Protein AF-A0A392NUK2-F1 (afdb_monomer)

Secondary structure (DSSP, 8-state):
-EETTEEEEEEEEETTEEEEEEEEE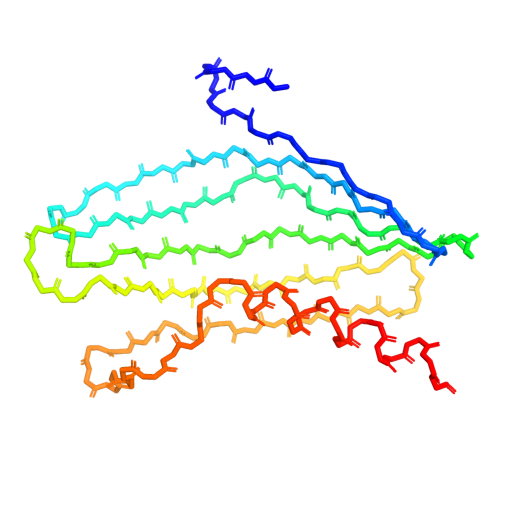EEEE-SSEEEEEEES-EEEEETTS-EEEE-PPEEEEE-SSSS--EEEEEEEEEEEESSS-EEEEEEPPPPSSS--TT---HHHHHHHHHHHHHHHTT-

Sequence (123 aa):
VSHHPMIVACHCEGTGWKFSGDSNLKSKFWGRSIQLDPVGTLTLEFDDGEVFQWSKVTTSIYNLILGKLYCDHYGTMRIEGNQEYSCKLKFKEQSIIDRNPHQTSYAHTLYLCLDYSFREKRK

Organism: NCBI:txid97028

Structure (mmCIF, N/CA/C/O backbone):
data_AF-A0A392NUK2-F1
#
_entry.id   AF-A0A392NUK2-F1
#
loop_
_atom_site.group_PDB
_atom_site.id
_atom_site.type_symbol
_atom_site.label_atom_id
_atom_site.label_alt_id
_atom_site.label_comp_id
_atom_site.label_asym_id
_atom_site.label_entity_id
_atom_site.label_seq_id
_atom_site.pdbx_PDB_ins_code
_atom_site.Cartn_x
_atom_site.Cartn_y
_atom_site.Cartn_z
_atom_site.occupancy
_atom_site.B_iso_or_equiv
_atom_site.auth_seq_id
_atom_site.auth_comp_id
_atom_site.auth_asym_id
_atom_site.auth_atom_id
_atom_site.pdbx_PDB_model_num
ATOM 1 N N . VAL A 1 1 ? -12.677 6.192 -8.895 1.00 82.38 1 VAL A N 1
ATOM 2 C CA . VAL A 1 1 ? -11.920 5.495 -9.965 1.00 82.38 1 VAL A CA 1
ATOM 3 C C . VAL A 1 1 ? -11.675 6.456 -11.119 1.00 82.38 1 VAL A C 1
ATOM 5 O O . VAL A 1 1 ? -12.527 7.303 -11.355 1.00 82.38 1 VAL A O 1
ATOM 8 N N . SER A 1 2 ? -10.525 6.376 -11.790 1.00 86.62 2 SER A N 1
ATOM 9 C CA . SER A 1 2 ? -10.189 7.224 -12.947 1.00 86.62 2 SER A CA 1
ATOM 10 C C . SER A 1 2 ? -9.286 6.471 -13.925 1.00 86.62 2 SER A C 1
ATOM 12 O O . SER A 1 2 ? -8.556 5.571 -13.518 1.00 86.62 2 SER A O 1
ATOM 14 N N . HIS A 1 3 ? -9.340 6.823 -15.209 1.00 79.62 3 HIS A N 1
ATOM 15 C CA . HIS A 1 3 ? -8.453 6.280 -16.244 1.00 79.62 3 HIS A CA 1
ATOM 16 C C . HIS A 1 3 ? -7.289 7.237 -16.572 1.00 79.62 3 HIS A C 1
ATOM 18 O O . HIS A 1 3 ? -6.227 6.794 -17.001 1.00 79.62 3 HIS A O 1
ATOM 24 N N . HIS A 1 4 ? -7.451 8.545 -16.336 1.00 84.88 4 HIS A N 1
ATOM 25 C CA . HIS A 1 4 ? -6.434 9.566 -16.604 1.00 84.88 4 HIS A CA 1
ATOM 26 C C . HIS A 1 4 ? -6.390 10.596 -15.457 1.00 84.88 4 HIS A C 1
ATOM 28 O O . HIS A 1 4 ? -7.178 11.541 -15.465 1.00 84.88 4 HIS A O 1
ATOM 34 N N . PRO A 1 5 ? -5.500 10.438 -14.457 1.00 82.31 5 PRO A N 1
ATOM 35 C CA . PRO A 1 5 ? -4.568 9.321 -14.268 1.00 82.31 5 PRO A CA 1
ATOM 36 C C . PRO A 1 5 ? -5.290 8.024 -13.866 1.00 82.31 5 PRO A C 1
ATOM 38 O O . PRO A 1 5 ? -6.412 8.066 -13.366 1.00 82.31 5 PRO A O 1
ATOM 41 N N . MET A 1 6 ? -4.650 6.871 -14.073 1.00 84.75 6 MET A N 1
ATOM 42 C CA . MET A 1 6 ? -5.197 5.578 -13.654 1.00 84.75 6 MET A CA 1
ATOM 43 C C . MET A 1 6 ? -5.295 5.530 -12.126 1.00 84.75 6 MET A C 1
ATOM 45 O O . MET A 1 6 ? -4.279 5.506 -11.446 1.00 84.75 6 MET A O 1
ATOM 49 N N . ILE A 1 7 ? -6.511 5.500 -11.587 1.00 89.94 7 ILE A N 1
ATOM 50 C CA . ILE A 1 7 ? -6.782 5.382 -10.152 1.00 89.94 7 ILE A CA 1
ATOM 51 C C . ILE A 1 7 ? -7.742 4.222 -9.952 1.00 89.94 7 ILE A C 1
ATOM 53 O O . ILE A 1 7 ? -8.907 4.276 -10.369 1.00 89.94 7 ILE A O 1
ATOM 57 N N . VAL A 1 8 ? -7.258 3.201 -9.258 1.00 88.19 8 VAL A N 1
ATOM 58 C CA . VAL A 1 8 ? -8.058 2.066 -8.805 1.00 88.19 8 VAL A CA 1
ATOM 59 C C . VAL A 1 8 ? -8.441 2.309 -7.352 1.00 88.19 8 VAL A C 1
ATOM 61 O O . VAL A 1 8 ? -7.613 2.759 -6.570 1.00 88.19 8 VAL A O 1
ATOM 64 N N . ALA A 1 9 ? -9.689 2.021 -6.998 1.00 91.19 9 ALA A N 1
ATOM 65 C CA . ALA A 1 9 ? -10.169 2.053 -5.622 1.00 91.19 9 ALA A CA 1
ATOM 66 C C . ALA A 1 9 ? -10.720 0.675 -5.253 1.00 91.19 9 ALA A C 1
ATOM 68 O O . ALA A 1 9 ? -11.235 -0.037 -6.117 1.00 91.19 9 ALA A O 1
ATOM 69 N N . CYS A 1 10 ? -10.603 0.306 -3.985 1.00 90.31 10 CYS A N 1
ATOM 70 C CA . CYS A 1 10 ? -11.117 -0.939 -3.439 1.00 90.31 10 CYS A CA 1
ATOM 71 C C . CYS A 1 10 ? -11.775 -0.693 -2.082 1.00 90.31 10 CYS A C 1
ATOM 73 O O . CYS A 1 10 ? -11.410 0.236 -1.360 1.00 90.31 10 CYS A O 1
ATOM 75 N N . HIS A 1 11 ? -12.749 -1.540 -1.770 1.00 91.00 11 HIS A N 1
ATOM 76 C CA . HIS A 1 11 ? -13.450 -1.579 -0.496 1.00 91.00 11 HIS A CA 1
ATOM 77 C C . HIS A 1 11 ? -13.860 -3.024 -0.222 1.00 91.00 11 HIS A C 1
ATOM 79 O O . HIS A 1 11 ? -14.390 -3.688 -1.116 1.00 91.00 11 HIS A O 1
ATOM 85 N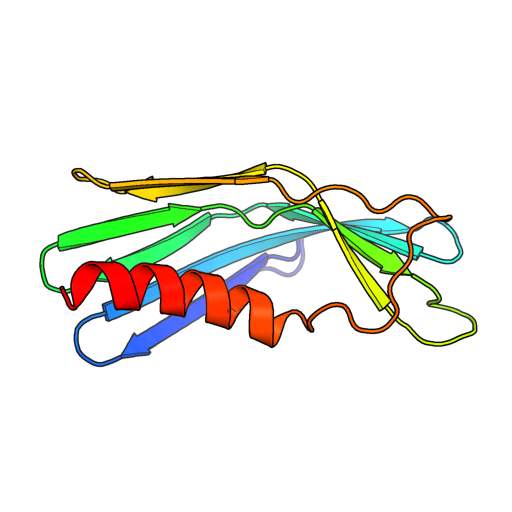 N . CYS A 1 12 ? -13.602 -3.518 0.980 1.00 88.81 12 CYS A N 1
ATOM 86 C CA . CYS A 1 12 ? -14.113 -4.791 1.462 1.00 88.81 12 CYS A CA 1
ATOM 87 C C . CYS A 1 12 ? -14.390 -4.722 2.961 1.00 88.81 12 CYS A C 1
ATOM 89 O O . CYS A 1 12 ? -13.807 -3.925 3.691 1.00 88.81 12 CYS A O 1
ATOM 91 N N . GLU A 1 13 ? -15.307 -5.563 3.414 1.00 90.88 13 GLU A N 1
ATOM 92 C CA . GLU A 1 13 ? -15.762 -5.592 4.798 1.00 90.88 13 GLU A CA 1
ATOM 93 C C . GLU A 1 13 ? -15.758 -7.034 5.293 1.00 90.88 13 GLU A C 1
ATOM 95 O O . GLU A 1 13 ? -15.966 -7.976 4.521 1.00 90.88 13 GLU A O 1
ATOM 100 N N . GLY A 1 14 ? -15.531 -7.198 6.589 1.00 87.81 14 GLY A N 1
ATOM 101 C CA . GLY A 1 14 ? -15.667 -8.463 7.289 1.00 87.81 14 GLY A CA 1
ATOM 102 C C . GLY A 1 14 ? -16.213 -8.238 8.692 1.00 87.81 14 GLY A C 1
ATOM 103 O O . GLY A 1 14 ? -16.553 -7.126 9.085 1.00 87.81 14 GLY A O 1
ATOM 104 N N . THR A 1 15 ? -16.325 -9.309 9.472 1.00 92.50 15 THR A N 1
ATOM 105 C CA . THR A 1 15 ? -16.797 -9.195 10.855 1.00 92.50 15 THR A CA 1
ATOM 106 C C . THR A 1 15 ? -15.780 -8.423 11.694 1.00 92.50 15 THR A C 1
ATOM 108 O O . THR A 1 15 ? -14.671 -8.913 11.907 1.00 92.50 15 THR A O 1
ATOM 111 N N . GLY A 1 16 ? -16.163 -7.244 12.185 1.00 92.69 16 GLY A N 1
ATOM 112 C CA . GLY A 1 16 ? -15.321 -6.424 13.056 1.00 92.69 16 GLY A CA 1
ATOM 113 C C . GLY A 1 16 ? -14.352 -5.485 12.338 1.00 92.69 16 GLY A C 1
ATOM 114 O O . GLY A 1 16 ? -13.541 -4.858 13.019 1.00 92.69 16 GLY A O 1
ATOM 115 N N . TRP A 1 17 ? -14.362 -5.426 10.999 1.00 93.50 17 TRP A N 1
ATOM 116 C CA . TRP A 1 17 ? -13.403 -4.612 10.250 1.00 93.50 17 TRP A CA 1
ATOM 117 C C . TRP A 1 17 ? -13.879 -4.196 8.855 1.00 93.50 17 TRP A C 1
ATOM 119 O O . TRP A 1 17 ? -14.660 -4.881 8.188 1.00 93.50 17 TRP A O 1
ATOM 129 N N . LYS A 1 18 ? -13.317 -3.085 8.377 1.00 94.56 18 LYS A N 1
ATOM 130 C CA . LYS A 1 18 ? -13.476 -2.550 7.024 1.00 94.56 18 LYS A CA 1
ATOM 131 C C . LYS A 1 18 ? -12.112 -2.202 6.456 1.00 94.56 18 LYS A C 1
ATOM 133 O O . LYS A 1 18 ? -11.269 -1.628 7.136 1.00 94.56 18 LYS A O 1
ATOM 138 N N . PHE A 1 19 ? -11.896 -2.535 5.195 1.00 94.44 19 PHE A N 1
ATOM 139 C CA . PHE A 1 19 ? -10.686 -2.196 4.467 1.00 94.44 19 PHE A CA 1
ATOM 140 C C . PHE A 1 19 ? -11.053 -1.400 3.227 1.00 94.44 19 PHE A C 1
ATOM 142 O O . PHE A 1 19 ? -11.889 -1.812 2.426 1.00 94.44 19 PHE A O 1
ATOM 149 N N . SER A 1 20 ? -10.387 -0.272 3.040 1.00 95.25 20 SER A N 1
ATOM 150 C CA . SER A 1 20 ? -10.557 0.555 1.857 1.00 95.25 20 SER A CA 1
ATOM 151 C C . SER A 1 20 ? -9.224 1.123 1.411 1.00 95.25 20 SER A C 1
ATOM 153 O O . SER A 1 20 ? -8.253 1.182 2.164 1.00 95.25 20 SER A O 1
ATOM 155 N N . GLY A 1 21 ? -9.157 1.540 0.158 1.00 93.62 21 GLY A N 1
ATOM 156 C CA . GLY A 1 21 ? -8.002 2.277 -0.308 1.00 93.62 21 GLY A CA 1
ATOM 157 C C . GLY A 1 21 ? -8.045 2.552 -1.788 1.00 93.62 21 GLY A C 1
ATOM 158 O O . GLY A 1 21 ? -8.759 1.899 -2.556 1.00 93.62 21 GLY A O 1
ATOM 159 N N . ASP A 1 22 ? -7.226 3.507 -2.185 1.00 90.50 22 ASP A N 1
ATOM 160 C CA . ASP A 1 22 ? -6.984 3.842 -3.571 1.00 90.50 22 ASP A CA 1
ATOM 161 C C . ASP A 1 22 ? -5.509 3.651 -3.927 1.00 90.50 22 ASP A C 1
ATOM 163 O O . ASP A 1 22 ? -4.611 3.548 -3.086 1.00 90.50 22 ASP A O 1
ATOM 167 N N . SER A 1 23 ? -5.248 3.479 -5.213 1.00 88.00 23 SER A N 1
ATOM 168 C CA . SER A 1 23 ? -3.898 3.401 -5.744 1.00 88.00 23 SER A CA 1
ATOM 169 C C . SER A 1 23 ? -3.886 3.950 -7.165 1.00 88.00 23 SER A C 1
ATOM 171 O O . SER A 1 23 ? -4.529 3.411 -8.069 1.00 88.00 23 SER A O 1
ATOM 173 N N . ASN A 1 24 ? -3.109 5.007 -7.360 1.00 91.19 24 ASN A N 1
ATOM 174 C CA . ASN A 1 24 ? -2.570 5.405 -8.646 1.00 91.19 24 ASN A CA 1
ATOM 175 C C . ASN A 1 24 ? -1.260 4.651 -8.895 1.00 91.19 24 ASN A C 1
ATOM 177 O O . ASN A 1 24 ? -0.464 4.459 -7.975 1.00 91.19 24 ASN A O 1
ATOM 181 N N . LEU A 1 25 ? -1.021 4.223 -10.129 1.00 86.62 25 LEU A N 1
ATOM 182 C CA . LEU A 1 25 ? 0.153 3.438 -10.486 1.00 86.62 25 LEU A CA 1
ATOM 183 C C . LEU A 1 25 ? 1.052 4.231 -11.431 1.00 86.62 25 LEU A C 1
ATOM 185 O O . LEU A 1 25 ? 0.752 4.380 -12.616 1.00 86.62 25 LEU A O 1
ATOM 189 N N . LYS A 1 26 ? 2.189 4.711 -10.922 1.00 91.50 26 LYS A N 1
ATOM 190 C CA . LYS A 1 26 ? 3.252 5.246 -11.778 1.00 91.50 26 LYS A CA 1
ATOM 191 C C . LYS A 1 26 ? 4.130 4.085 -12.222 1.00 91.50 26 LYS A C 1
ATOM 193 O O . LYS A 1 26 ? 4.565 3.295 -11.390 1.00 91.50 26 LYS A O 1
ATOM 198 N N . SER A 1 27 ? 4.383 3.967 -13.520 1.00 92.31 27 SER A N 1
ATOM 199 C CA . SER A 1 27 ? 5.193 2.878 -14.064 1.00 92.31 27 SER A CA 1
ATOM 200 C C . SER A 1 27 ? 6.383 3.392 -14.870 1.00 92.31 27 SER A C 1
ATOM 202 O O . SER A 1 27 ? 6.309 4.439 -15.516 1.00 92.31 27 SER A O 1
ATOM 204 N N . LYS A 1 28 ? 7.498 2.658 -14.813 1.00 94.44 28 LYS A N 1
ATOM 205 C CA . LYS A 1 28 ? 8.707 2.892 -15.613 1.00 94.44 28 LYS A CA 1
ATOM 206 C C . LYS A 1 28 ? 9.169 1.578 -16.223 1.00 94.44 28 LYS A C 1
ATOM 208 O O . LYS A 1 28 ? 9.458 0.628 -15.499 1.00 94.44 28 LYS A O 1
ATOM 213 N N . PHE A 1 29 ? 9.236 1.522 -17.546 1.00 94.25 29 PHE A N 1
ATOM 214 C CA . PHE A 1 29 ? 9.692 0.343 -18.272 1.00 94.25 29 PHE A CA 1
ATOM 215 C C . PHE A 1 29 ? 11.193 0.424 -18.558 1.00 94.25 29 PHE A C 1
ATOM 217 O O . PHE A 1 29 ? 11.680 1.430 -19.066 1.00 94.25 29 PHE A O 1
ATOM 224 N N . TRP A 1 30 ? 11.909 -0.658 -18.266 1.00 91.69 30 TRP A N 1
ATOM 225 C CA . TRP A 1 30 ? 13.363 -0.778 -18.397 1.00 91.69 30 TRP A CA 1
ATOM 226 C C . TRP A 1 30 ? 13.751 -1.893 -19.385 1.00 91.69 30 TRP A C 1
ATOM 228 O O . TRP A 1 30 ? 14.757 -2.584 -19.223 1.00 91.69 30 TRP A O 1
ATOM 238 N N . GLY A 1 31 ? 12.918 -2.136 -20.401 1.00 92.69 31 GLY A N 1
ATOM 239 C CA . GLY A 1 31 ? 13.155 -3.136 -21.447 1.00 92.69 31 GLY A CA 1
ATOM 240 C C . GLY A 1 31 ? 12.766 -4.557 -21.038 1.00 92.69 31 GLY A C 1
ATOM 241 O O . GLY A 1 31 ? 11.881 -5.157 -21.635 1.00 92.69 31 GLY A O 1
ATOM 242 N N . ARG A 1 32 ? 13.408 -5.128 -20.014 1.00 91.44 32 ARG A N 1
ATOM 243 C CA . ARG A 1 32 ? 13.089 -6.494 -19.532 1.00 91.44 32 ARG A CA 1
ATOM 244 C C . ARG A 1 32 ? 12.301 -6.522 -18.226 1.00 91.44 32 ARG A C 1
ATOM 246 O O . ARG A 1 32 ? 11.876 -7.598 -17.798 1.00 91.44 32 ARG A O 1
ATOM 253 N N . SER A 1 33 ? 12.114 -5.363 -17.611 1.00 92.06 33 SER A N 1
ATOM 254 C CA . SER A 1 33 ? 11.385 -5.191 -16.363 1.00 92.06 33 SER A CA 1
ATOM 255 C C . SER A 1 33 ? 10.536 -3.929 -16.390 1.00 92.06 33 SER A C 1
ATOM 257 O O . SER A 1 33 ? 10.758 -3.016 -17.189 1.00 92.06 33 SER A O 1
ATOM 259 N N . ILE A 1 34 ? 9.556 -3.882 -15.497 1.00 94.50 34 ILE A N 1
ATOM 260 C CA . ILE A 1 34 ? 8.763 -2.693 -15.213 1.00 94.50 34 ILE A CA 1
ATOM 261 C C . ILE A 1 34 ? 8.823 -2.424 -13.714 1.00 94.50 34 ILE A C 1
ATOM 263 O O . ILE A 1 34 ? 8.603 -3.326 -12.908 1.00 94.50 34 ILE A O 1
ATOM 267 N N . GLN A 1 35 ? 9.145 -1.189 -13.352 1.00 93.75 35 GLN A N 1
ATOM 268 C CA . GLN A 1 35 ? 9.020 -0.695 -11.990 1.00 93.75 35 GLN A CA 1
ATOM 269 C C . GLN A 1 35 ? 7.647 -0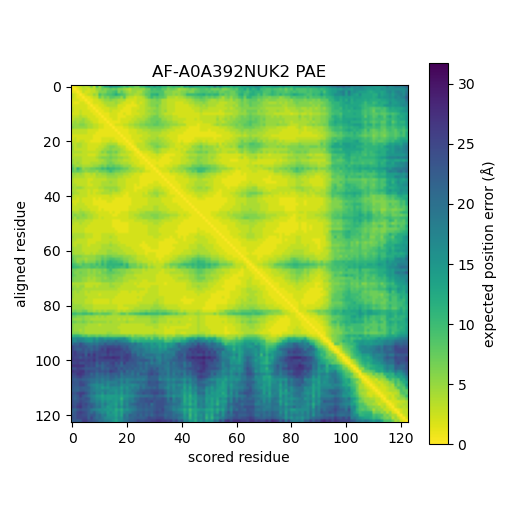.050 -11.832 1.00 93.75 35 GLN A C 1
ATOM 271 O O . GLN A 1 35 ? 7.222 0.736 -12.681 1.00 93.75 35 GLN A O 1
ATOM 276 N N . LEU A 1 36 ? 6.979 -0.381 -10.737 1.00 92.56 36 LEU A N 1
ATOM 277 C CA . LEU A 1 36 ? 5.671 0.099 -10.339 1.00 92.56 36 LEU A CA 1
ATOM 278 C C . LEU A 1 36 ? 5.800 0.829 -9.001 1.00 92.56 36 LEU A C 1
ATOM 280 O O . LEU A 1 36 ? 6.112 0.218 -7.978 1.00 92.56 36 LEU A O 1
ATOM 284 N N . ASP A 1 37 ? 5.531 2.129 -9.022 1.00 92.81 37 ASP A N 1
ATOM 285 C CA . ASP A 1 37 ? 5.512 3.004 -7.856 1.00 92.81 37 ASP A CA 1
ATOM 286 C C . ASP A 1 37 ? 4.047 3.344 -7.526 1.00 9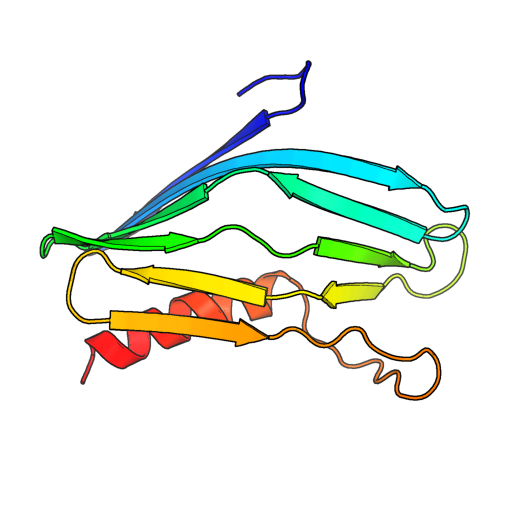2.81 37 ASP A C 1
ATOM 288 O O . ASP A 1 37 ? 3.458 4.242 -8.147 1.00 92.81 37 ASP A O 1
ATOM 292 N N . PRO A 1 38 ? 3.411 2.598 -6.603 1.00 90.50 38 PRO A N 1
ATOM 293 C CA . PRO A 1 38 ? 2.046 2.879 -6.189 1.00 90.50 38 PRO A CA 1
ATOM 294 C C . PRO A 1 38 ? 1.988 4.176 -5.374 1.00 90.50 38 PRO A C 1
ATOM 296 O O . PRO A 1 38 ? 2.822 4.428 -4.507 1.00 90.50 38 PRO A O 1
ATOM 299 N N . VAL A 1 39 ? 0.971 4.988 -5.635 1.00 91.81 39 VAL A N 1
ATOM 300 C CA . VAL A 1 39 ? 0.654 6.207 -4.889 1.00 91.81 39 VAL A CA 1
ATOM 301 C C . VAL A 1 39 ? -0.772 6.085 -4.384 1.00 91.81 39 VAL A C 1
ATOM 303 O O . VAL A 1 39 ? -1.684 5.915 -5.184 1.00 91.81 39 VAL A O 1
ATOM 306 N N . GLY A 1 40 ? -0.960 6.171 -3.077 1.00 91.62 40 GLY A N 1
ATOM 307 C CA . GLY A 1 40 ? -2.263 6.031 -2.437 1.00 91.62 40 GLY A CA 1
ATOM 308 C C . GLY A 1 40 ? -2.124 5.418 -1.051 1.00 91.62 40 GLY A C 1
ATOM 309 O O . GLY A 1 40 ? -1.045 4.934 -0.676 1.00 91.62 40 GLY A O 1
ATOM 310 N N . THR A 1 41 ? -3.218 5.450 -0.303 1.00 93.75 41 THR A N 1
ATOM 311 C CA . THR A 1 41 ? -3.271 4.977 1.080 1.00 93.75 41 THR A CA 1
ATOM 312 C C . THR A 1 41 ? -4.259 3.828 1.182 1.00 93.75 41 THR A C 1
ATOM 314 O O . THR A 1 41 ? -5.365 3.880 0.645 1.00 93.75 41 THR A O 1
ATOM 317 N N . LEU A 1 42 ? -3.836 2.772 1.865 1.00 94.38 42 LEU A N 1
ATOM 318 C CA . LEU A 1 42 ? -4.702 1.708 2.341 1.00 94.38 42 LEU A CA 1
ATOM 319 C C . LEU A 1 42 ? -5.087 2.011 3.784 1.00 94.38 42 LEU A C 1
ATOM 321 O O . LEU A 1 42 ? -4.232 2.434 4.559 1.00 94.38 42 LEU A O 1
ATOM 325 N N . THR A 1 43 ? -6.347 1.770 4.121 1.00 96.06 43 THR A N 1
ATOM 326 C CA . THR A 1 43 ? -6.925 1.993 5.443 1.00 96.06 43 THR A CA 1
ATOM 327 C C . THR A 1 43 ? -7.610 0.711 5.899 1.00 96.06 43 THR A C 1
ATOM 329 O O . THR A 1 43 ? -8.461 0.179 5.186 1.00 96.06 43 THR A O 1
ATOM 332 N N . LEU A 1 44 ? -7.250 0.229 7.084 1.00 94.75 44 LEU A N 1
ATOM 333 C CA . LEU A 1 44 ? -7.953 -0.829 7.806 1.00 94.75 44 LEU A CA 1
ATOM 334 C C . LEU A 1 44 ? -8.550 -0.220 9.072 1.00 94.75 44 LEU A C 1
ATOM 336 O O . LEU A 1 44 ? -7.808 0.287 9.906 1.00 94.75 44 LEU A O 1
ATOM 340 N N . GLU A 1 45 ? -9.866 -0.273 9.201 1.00 95.69 45 GLU A N 1
ATOM 341 C CA . GLU A 1 45 ? -10.624 0.236 10.342 1.00 95.69 45 GLU A CA 1
ATOM 342 C C . GLU A 1 45 ? -11.298 -0.934 11.059 1.00 95.69 45 GLU A C 1
ATOM 344 O O . GLU A 1 45 ? -11.909 -1.788 10.415 1.00 95.69 45 GLU A O 1
ATOM 349 N N . PHE A 1 46 ? -11.178 -0.975 12.381 1.00 94.62 46 PHE A N 1
ATOM 350 C CA . PHE A 1 46 ? -11.855 -1.929 13.253 1.00 94.62 46 PHE A CA 1
ATOM 351 C C . PHE A 1 46 ? -13.058 -1.271 13.942 1.00 94.62 46 PHE A C 1
ATOM 353 O O . PHE A 1 46 ? -13.077 -0.060 14.156 1.00 94.62 46 PHE A O 1
ATOM 360 N N . ASP A 1 47 ? -14.048 -2.071 14.342 1.00 95.00 47 ASP A N 1
ATOM 361 C CA . ASP A 1 47 ? -15.274 -1.569 14.994 1.00 95.00 47 ASP A CA 1
ATOM 362 C C . ASP A 1 47 ? -15.017 -0.900 16.362 1.00 95.00 47 ASP A C 1
ATOM 364 O O . ASP A 1 47 ? -15.849 -0.135 16.848 1.00 95.00 47 ASP A O 1
ATOM 368 N N . ASP A 1 48 ? -13.859 -1.162 16.979 1.00 94.38 48 ASP A N 1
ATOM 369 C CA . ASP A 1 48 ? -13.398 -0.503 18.208 1.00 94.38 48 ASP A CA 1
ATOM 370 C C . ASP A 1 48 ? -12.798 0.899 17.969 1.00 94.38 48 ASP A C 1
ATOM 372 O O . ASP A 1 48 ? -12.384 1.569 18.917 1.00 94.38 48 ASP A O 1
ATOM 376 N N . GLY A 1 49 ? -12.774 1.362 16.715 1.00 94.94 49 GLY A N 1
ATOM 377 C CA . GLY A 1 49 ? -12.266 2.672 16.316 1.00 94.94 49 GLY A CA 1
ATOM 378 C C . GLY A 1 49 ? -10.756 2.720 16.074 1.00 94.94 49 GLY A C 1
ATOM 379 O O . GLY A 1 49 ? -10.212 3.804 15.831 1.00 94.94 49 GLY A O 1
ATOM 380 N N . GLU A 1 50 ? -10.048 1.588 16.136 1.00 94.50 50 GLU A N 1
ATOM 381 C CA . GLU A 1 50 ? -8.650 1.548 15.710 1.00 94.50 50 GLU A CA 1
ATOM 382 C C . GLU A 1 50 ? -8.537 1.544 14.184 1.00 94.50 50 GLU A C 1
A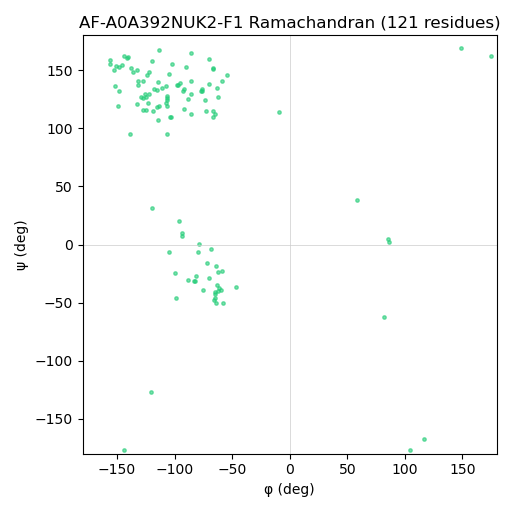TOM 384 O O . GLU A 1 50 ? -9.211 0.790 13.480 1.00 94.50 50 GLU A O 1
ATOM 389 N N . VAL A 1 51 ? -7.647 2.391 13.677 1.00 95.88 51 VAL A N 1
ATOM 390 C CA . VAL A 1 51 ? -7.420 2.612 12.254 1.00 95.88 51 VAL A CA 1
ATOM 391 C C . VAL A 1 51 ? -5.934 2.496 11.967 1.00 95.88 51 VAL A C 1
ATOM 393 O O . VAL A 1 51 ? -5.131 3.209 12.565 1.00 95.88 51 VAL A O 1
ATOM 396 N N . PHE A 1 52 ? -5.582 1.648 11.004 1.00 95.62 52 PHE A N 1
ATOM 397 C CA . PHE A 1 52 ? -4.234 1.535 10.461 1.00 95.62 52 PHE A CA 1
ATOM 398 C C . PHE A 1 52 ? -4.186 2.041 9.030 1.00 95.62 52 PHE A C 1
ATOM 400 O O . PHE A 1 52 ? -5.020 1.666 8.203 1.00 95.62 52 PHE A O 1
ATOM 407 N N . GLN A 1 53 ? -3.164 2.834 8.722 1.00 96.12 53 GLN A N 1
ATOM 408 C CA . GLN A 1 53 ? -2.928 3.362 7.386 1.00 96.12 53 GLN A CA 1
ATOM 409 C C . GLN A 1 53 ? -1.513 3.076 6.897 1.00 96.12 53 GLN A C 1
ATOM 411 O O . GLN A 1 53 ? -0.544 3.136 7.654 1.00 96.12 53 GLN A O 1
ATOM 416 N N . TRP A 1 54 ? -1.389 2.748 5.611 1.00 94.81 54 TRP A N 1
ATOM 417 C CA . TRP A 1 54 ? -0.090 2.555 4.968 1.00 94.81 54 TRP A CA 1
ATOM 418 C C . TRP A 1 54 ? -0.150 2.755 3.454 1.00 94.81 54 TRP A C 1
ATOM 420 O O . TRP A 1 54 ? -1.191 2.600 2.817 1.00 94.81 54 TRP A O 1
ATOM 430 N N . SER A 1 55 ? 1.007 3.026 2.851 1.00 91.94 55 SER A N 1
ATOM 431 C CA . SER A 1 55 ? 1.198 2.974 1.398 1.00 91.94 55 SER A CA 1
ATOM 432 C C . SER A 1 55 ? 1.982 1.721 1.010 1.00 91.94 55 SER A C 1
ATOM 434 O O . SER A 1 55 ? 2.860 1.252 1.740 1.00 91.94 55 SER A O 1
ATOM 436 N N . LYS A 1 56 ? 1.677 1.169 -0.168 1.00 89.94 56 LYS A N 1
ATOM 437 C CA . LYS A 1 56 ? 2.435 0.050 -0.746 1.00 89.94 56 LYS A CA 1
ATOM 438 C C . LYS A 1 56 ? 3.856 0.499 -1.103 1.00 89.94 56 LYS A C 1
ATOM 440 O O . LYS A 1 56 ? 4.089 1.660 -1.425 1.00 89.94 56 LYS A O 1
ATOM 445 N N . VAL A 1 57 ? 4.800 -0.436 -1.070 1.00 90.62 57 VAL A N 1
ATOM 446 C CA . VAL A 1 57 ? 6.187 -0.189 -1.490 1.00 90.62 57 VAL A CA 1
ATOM 447 C C . VAL A 1 57 ? 6.355 -0.373 -2.999 1.00 90.62 57 VAL A C 1
ATOM 449 O O . VAL A 1 57 ? 5.502 -0.974 -3.662 1.00 90.62 57 VAL A O 1
ATOM 452 N N . THR A 1 58 ? 7.467 0.123 -3.540 1.00 92.56 58 THR A N 1
ATOM 453 C CA . THR A 1 58 ? 7.813 -0.066 -4.949 1.00 92.56 58 THR A CA 1
ATOM 454 C C . THR A 1 58 ? 7.917 -1.551 -5.280 1.00 92.56 58 THR A C 1
ATOM 456 O O . THR A 1 58 ? 8.410 -2.360 -4.490 1.00 92.56 58 THR A O 1
ATOM 459 N N . THR A 1 59 ? 7.420 -1.907 -6.463 1.00 91.25 59 THR A N 1
ATOM 460 C CA . THR A 1 59 ? 7.450 -3.270 -6.989 1.00 91.25 59 THR A CA 1
ATOM 461 C C . THR A 1 59 ? 8.115 -3.283 -8.353 1.00 91.25 59 THR A C 1
ATOM 463 O O . THR A 1 59 ? 7.668 -2.581 -9.254 1.00 91.25 59 THR A O 1
ATOM 466 N N . SER A 1 60 ? 9.128 -4.120 -8.538 1.00 90.75 60 SER A N 1
ATOM 467 C CA . SER A 1 60 ? 9.716 -4.377 -9.853 1.00 90.75 60 SER A CA 1
ATOM 468 C C . SER A 1 60 ? 9.305 -5.755 -10.339 1.00 90.75 60 SER A C 1
ATOM 470 O O . SER A 1 60 ? 9.472 -6.734 -9.621 1.00 90.75 60 SER A O 1
ATOM 472 N N . ILE A 1 61 ? 8.764 -5.838 -11.553 1.00 89.31 61 ILE A N 1
ATOM 473 C CA . ILE A 1 61 ? 8.410 -7.098 -12.215 1.00 89.31 61 ILE A CA 1
ATOM 474 C C . ILE A 1 61 ? 9.431 -7.347 -13.320 1.00 89.31 61 ILE A C 1
ATOM 476 O O . ILE A 1 61 ? 9.647 -6.487 -14.176 1.00 89.31 61 ILE A O 1
ATOM 480 N N . TYR A 1 62 ? 10.056 -8.518 -13.308 1.00 88.81 62 TYR A N 1
ATOM 481 C CA . TYR A 1 62 ? 11.167 -8.877 -14.184 1.00 88.81 62 TYR A CA 1
ATOM 482 C C . TYR A 1 62 ? 10.794 -9.992 -15.161 1.00 88.81 62 TYR A C 1
ATOM 484 O O . TYR A 1 62 ? 9.794 -10.688 -14.993 1.00 88.81 62 TYR A O 1
ATOM 492 N N . ASN A 1 63 ? 11.657 -10.187 -16.164 1.00 89.25 63 ASN A N 1
ATOM 493 C CA . ASN A 1 63 ? 11.527 -11.215 -17.198 1.00 89.25 63 ASN A CA 1
ATOM 494 C C . ASN A 1 63 ? 10.225 -11.114 -18.006 1.00 89.25 63 ASN A C 1
ATOM 496 O O . ASN A 1 63 ? 9.660 -12.127 -18.402 1.00 89.25 63 ASN A O 1
ATOM 500 N N . LEU A 1 64 ? 9.780 -9.890 -18.308 1.00 88.81 64 LEU A N 1
ATOM 501 C CA . LEU A 1 64 ? 8.544 -9.654 -19.070 1.00 88.81 64 LEU A CA 1
ATOM 502 C C . LEU A 1 64 ? 8.572 -10.227 -20.498 1.00 88.81 64 LEU A C 1
ATOM 504 O O . LEU A 1 64 ? 7.521 -10.466 -21.076 1.00 88.81 64 LEU A O 1
ATOM 508 N N . ILE A 1 65 ? 9.765 -10.421 -21.069 1.00 87.75 65 ILE A N 1
ATOM 509 C CA . ILE A 1 65 ? 9.945 -10.915 -22.443 1.00 87.75 65 ILE A CA 1
ATOM 510 C C . ILE A 1 65 ? 10.251 -12.417 -22.463 1.00 87.75 65 ILE A C 1
ATOM 512 O O . ILE A 1 65 ? 9.697 -13.151 -23.274 1.00 87.75 65 ILE A O 1
ATOM 516 N N . LEU A 1 66 ? 11.168 -12.877 -21.604 1.00 87.06 66 LEU A N 1
ATOM 517 C CA . LEU A 1 66 ? 11.653 -14.255 -21.621 1.00 87.06 66 LEU A CA 1
ATOM 518 C C . LEU A 1 66 ? 12.110 -14.707 -20.233 1.00 87.06 66 LEU A C 1
ATOM 520 O O . LEU A 1 66 ? 12.858 -13.996 -19.554 1.00 87.06 66 LEU A O 1
ATOM 524 N N . GLY A 1 67 ? 11.722 -15.931 -19.876 1.00 84.31 67 GLY A N 1
ATOM 525 C CA . GLY A 1 67 ? 12.012 -16.567 -18.594 1.00 84.31 67 GLY A CA 1
ATOM 526 C C . GLY A 1 67 ? 10.800 -16.583 -17.664 1.00 84.31 67 GLY A C 1
ATOM 527 O O . GLY A 1 67 ? 9.704 -16.165 -18.029 1.00 84.31 67 GLY A O 1
ATOM 528 N N . LYS A 1 68 ? 10.993 -17.084 -16.441 1.00 83.56 68 LYS A N 1
ATOM 529 C CA . LYS A 1 68 ? 9.949 -17.066 -15.412 1.00 83.56 68 LYS A CA 1
ATOM 530 C C . LYS A 1 68 ? 9.791 -15.641 -14.883 1.00 83.56 68 LYS A C 1
ATOM 532 O O . LYS A 1 68 ? 10.773 -15.051 -14.423 1.00 83.56 68 LYS A O 1
ATOM 537 N N . LEU A 1 69 ? 8.569 -15.115 -14.952 1.00 85.06 69 LEU A N 1
ATOM 538 C CA . LEU A 1 69 ? 8.210 -13.838 -14.345 1.00 85.06 69 LEU A CA 1
ATOM 539 C C . LEU A 1 69 ? 8.364 -13.938 -12.828 1.00 85.06 69 LEU A C 1
ATOM 541 O O . LEU A 1 69 ? 7.936 -14.914 -12.209 1.00 85.06 69 LEU A O 1
ATOM 545 N N . TYR A 1 70 ? 8.974 -12.918 -12.242 1.00 81.25 70 TYR A N 1
ATOM 546 C CA . TYR A 1 70 ? 9.053 -12.752 -10.798 1.00 81.25 70 TYR A CA 1
ATOM 547 C C . TYR A 1 70 ? 8.963 -11.268 -10.453 1.00 81.25 70 TYR A C 1
ATOM 549 O O . TYR A 1 70 ? 9.146 -10.405 -11.319 1.00 81.25 70 TYR A O 1
ATOM 557 N N . CYS A 1 71 ? 8.655 -10.981 -9.194 1.00 84.81 71 CYS A N 1
ATOM 558 C CA . CYS A 1 71 ? 8.547 -9.624 -8.695 1.00 84.81 71 CYS A CA 1
ATOM 559 C C . CYS A 1 71 ? 9.318 -9.452 -7.393 1.00 84.81 71 CYS A C 1
ATOM 561 O O . CYS A 1 71 ? 9.249 -10.317 -6.524 1.00 84.81 71 CYS A O 1
ATOM 563 N N . ASP A 1 72 ? 9.966 -8.299 -7.255 1.00 85.50 72 ASP A N 1
ATOM 564 C CA . ASP A 1 72 ? 10.625 -7.884 -6.023 1.00 85.50 72 ASP A CA 1
ATOM 565 C C . ASP A 1 72 ? 9.922 -6.653 -5.456 1.00 85.50 72 ASP A C 1
ATOM 567 O O . ASP A 1 72 ? 9.551 -5.728 -6.187 1.00 85.50 72 ASP A O 1
ATOM 571 N N . HIS A 1 73 ? 9.777 -6.633 -4.135 1.00 84.38 73 HIS A N 1
ATOM 572 C CA . HIS A 1 73 ? 9.304 -5.482 -3.378 1.00 84.38 73 HIS A CA 1
ATOM 573 C C . HIS A 1 73 ? 10.472 -4.883 -2.619 1.00 84.38 73 HIS A C 1
ATOM 575 O O . HIS A 1 73 ? 11.249 -5.612 -2.001 1.00 84.38 73 HIS A O 1
ATOM 581 N N . TYR A 1 74 ? 10.585 -3.562 -2.628 1.00 87.50 74 TYR A N 1
ATOM 582 C CA . TYR A 1 74 ? 11.659 -2.888 -1.914 1.00 87.50 74 TYR A CA 1
ATOM 583 C C . TYR A 1 74 ? 11.251 -1.499 -1.455 1.00 87.50 74 TYR A C 1
ATOM 585 O O . TYR A 1 74 ? 10.384 -0.841 -2.028 1.00 87.50 74 TYR A O 1
ATOM 593 N N . GLY A 1 75 ? 11.899 -1.062 -0.382 1.00 90.81 75 GLY A N 1
ATOM 594 C CA . GLY A 1 75 ? 11.592 0.186 0.294 1.00 90.81 75 GLY A CA 1
ATOM 595 C C . GLY A 1 75 ? 11.105 -0.049 1.717 1.00 90.81 75 GLY A C 1
ATOM 596 O O . GLY A 1 75 ? 11.268 -1.119 2.302 1.00 90.81 75 GLY A O 1
ATOM 597 N N . THR A 1 76 ? 10.555 0.998 2.315 1.00 91.56 76 THR A N 1
ATOM 598 C CA . THR A 1 76 ? 10.059 0.961 3.691 1.00 91.56 76 THR A CA 1
ATOM 599 C C . THR A 1 76 ? 8.557 1.170 3.681 1.00 91.56 76 THR A C 1
ATOM 601 O O . THR A 1 76 ? 8.099 2.238 3.288 1.00 91.56 76 THR A O 1
ATOM 604 N N . MET A 1 77 ? 7.814 0.178 4.160 1.00 92.69 77 MET A N 1
ATOM 605 C CA . MET A 1 77 ? 6.399 0.319 4.479 1.00 92.69 77 MET A CA 1
ATOM 606 C C . MET A 1 77 ? 6.281 0.798 5.924 1.00 92.69 77 MET A C 1
ATOM 608 O O . MET A 1 77 ? 6.850 0.184 6.829 1.00 92.69 77 MET A O 1
ATOM 612 N N . ARG A 1 78 ? 5.573 1.903 6.134 1.00 92.00 78 ARG A N 1
ATOM 613 C CA . ARG A 1 78 ? 5.181 2.374 7.464 1.00 92.00 78 ARG A CA 1
ATOM 614 C C . ARG A 1 78 ? 3.690 2.125 7.610 1.00 92.00 78 ARG A C 1
ATOM 616 O O . ARG A 1 78 ? 2.929 2.574 6.760 1.00 92.00 78 ARG A O 1
ATOM 623 N N . ILE A 1 79 ? 3.330 1.357 8.627 1.00 93.44 79 ILE A N 1
ATOM 624 C CA . ILE A 1 79 ? 1.954 1.097 9.029 1.00 93.44 79 ILE A CA 1
ATOM 625 C C . ILE A 1 79 ? 1.731 1.937 10.276 1.00 93.44 79 ILE A C 1
ATOM 627 O O . ILE A 1 79 ? 2.339 1.674 11.313 1.00 93.44 79 ILE A O 1
ATOM 631 N N . GLU A 1 80 ? 0.928 2.979 10.139 1.00 95.44 80 GLU A N 1
ATOM 632 C CA . GLU A 1 80 ? 0.679 3.967 11.182 1.00 95.44 80 GLU A CA 1
ATOM 633 C C . GLU A 1 80 ? -0.723 3.730 11.738 1.00 95.44 80 GLU A C 1
ATOM 635 O O . GLU A 1 80 ? -1.699 3.742 10.987 1.00 95.44 80 GLU A O 1
ATOM 640 N N . GLY A 1 81 ? -0.807 3.436 13.033 1.00 94.25 81 GLY A N 1
ATOM 641 C CA . GLY A 1 81 ? -2.070 3.353 13.759 1.00 94.25 81 GLY A CA 1
ATOM 642 C C . GLY A 1 81 ? -2.454 4.709 14.347 1.00 94.25 81 GLY A C 1
ATOM 643 O O . GLY A 1 81 ? -1.591 5.528 14.658 1.00 94.25 81 GLY A O 1
ATOM 644 N N . ASN A 1 82 ? -3.752 4.947 14.523 1.00 95.75 82 ASN A N 1
ATOM 645 C CA . ASN A 1 82 ? -4.274 6.153 15.177 1.00 95.75 82 ASN A CA 1
ATOM 646 C C . ASN A 1 82 ? -4.216 6.107 16.718 1.00 95.75 82 ASN A C 1
ATOM 648 O O . ASN A 1 82 ? -4.546 7.102 17.362 1.00 95.75 82 ASN A O 1
ATOM 652 N N . GLN A 1 83 ? -3.837 4.967 17.301 1.00 92.31 83 GLN A N 1
ATOM 653 C CA . GLN A 1 83 ? -3.746 4.743 18.745 1.00 92.31 83 GLN A CA 1
ATOM 654 C C . GLN A 1 83 ? -2.309 4.358 19.145 1.00 92.31 83 GLN A C 1
ATOM 656 O O . GLN A 1 83 ? -1.367 5.089 18.848 1.00 92.31 83 GLN A O 1
ATOM 661 N N . GLU A 1 84 ? -2.124 3.240 19.851 1.00 87.81 84 GLU A N 1
ATOM 662 C CA . GLU A 1 84 ? -0.842 2.857 20.452 1.00 87.81 84 GLU A CA 1
ATOM 663 C C . GLU A 1 84 ? 0.115 2.182 19.457 1.00 87.81 84 GLU A C 1
ATOM 665 O O . GLU A 1 84 ? 1.336 2.324 19.564 1.00 87.81 84 GLU A O 1
ATOM 670 N N . TYR A 1 85 ? -0.416 1.459 18.469 1.00 87.56 85 TYR A N 1
ATOM 671 C CA . TYR A 1 85 ? 0.392 0.580 17.630 1.00 87.56 85 TYR A CA 1
ATOM 672 C C . TYR A 1 85 ? 0.807 1.220 16.308 1.00 87.56 85 TYR A C 1
ATOM 674 O O . TYR A 1 85 ? 0.031 1.856 15.603 1.00 87.56 85 TYR A O 1
ATOM 682 N N . SER A 1 86 ? 2.066 1.014 15.930 1.00 89.50 86 SER A N 1
ATOM 683 C CA . SER A 1 86 ? 2.603 1.341 14.607 1.00 89.50 86 SER A CA 1
ATOM 684 C C . SER A 1 86 ? 3.770 0.411 14.284 1.00 89.50 86 SER A C 1
ATOM 686 O O . SER A 1 86 ? 4.490 -0.041 15.175 1.00 89.50 86 SER A O 1
ATOM 688 N N . CYS A 1 87 ? 3.982 0.116 13.002 1.00 87.75 87 CYS A N 1
ATOM 689 C CA . CYS A 1 87 ? 5.006 -0.819 12.546 1.00 87.75 87 CYS A CA 1
ATOM 690 C C . CYS A 1 87 ? 5.776 -0.277 11.338 1.00 87.75 87 CYS A C 1
ATOM 692 O O . CYS A 1 87 ? 5.248 0.436 10.485 1.00 87.75 87 CYS A O 1
ATOM 694 N N . LYS A 1 88 ? 7.053 -0.652 11.233 1.00 87.44 88 LYS A N 1
ATOM 695 C CA . LYS A 1 88 ? 7.910 -0.327 10.092 1.00 87.44 88 LYS A CA 1
ATOM 696 C C . LYS A 1 88 ? 8.503 -1.602 9.510 1.00 87.44 88 LYS A C 1
ATOM 698 O O . LYS A 1 88 ? 9.338 -2.247 10.139 1.00 87.44 88 LYS A O 1
ATOM 703 N N . LEU A 1 89 ? 8.145 -1.908 8.267 1.00 85.19 89 LEU A N 1
ATOM 704 C CA . LEU A 1 89 ? 8.652 -3.061 7.527 1.00 85.19 89 LEU A CA 1
ATOM 705 C C . LEU A 1 89 ? 9.636 -2.591 6.455 1.00 85.19 89 LEU A C 1
ATOM 707 O O . LEU A 1 89 ? 9.309 -1.755 5.611 1.00 85.19 89 LEU A O 1
ATOM 711 N N . LYS A 1 90 ? 10.861 -3.124 6.479 1.00 85.31 90 LYS A N 1
ATOM 712 C CA . LYS A 1 90 ? 11.885 -2.827 5.471 1.00 85.31 90 LYS A CA 1
ATOM 713 C C . LYS A 1 90 ? 12.012 -3.991 4.496 1.00 85.31 90 LYS A C 1
ATOM 715 O O . LYS A 1 90 ? 12.560 -5.036 4.837 1.00 85.31 90 LYS A O 1
ATOM 720 N N . PHE A 1 91 ? 11.567 -3.765 3.269 1.00 83.75 91 PHE A N 1
ATOM 721 C CA . PHE A 1 91 ? 11.749 -4.671 2.148 1.00 83.75 91 PHE A CA 1
ATOM 722 C C . PHE A 1 91 ? 13.112 -4.377 1.517 1.00 83.75 91 PHE A C 1
ATOM 724 O O . PHE A 1 91 ? 13.353 -3.276 1.010 1.00 83.75 91 PHE A O 1
ATOM 731 N N . LYS A 1 92 ? 14.044 -5.326 1.633 1.00 79.69 92 LYS A N 1
ATOM 732 C CA . LYS A 1 92 ? 15.371 -5.198 1.026 1.00 79.69 92 LYS A CA 1
ATOM 733 C C . LYS A 1 92 ? 15.268 -5.483 -0.467 1.00 79.69 92 LYS A C 1
ATOM 735 O O . LYS A 1 92 ? 14.700 -6.497 -0.854 1.00 79.69 92 LYS A O 1
ATOM 740 N N . GLU A 1 93 ? 15.863 -4.607 -1.266 1.00 72.12 93 GLU A N 1
ATOM 741 C CA . GLU A 1 93 ? 16.103 -4.883 -2.678 1.00 72.12 93 GLU A CA 1
ATOM 742 C C . GLU A 1 93 ? 17.031 -6.096 -2.786 1.00 72.12 93 GLU A C 1
ATOM 744 O O . GLU A 1 93 ? 18.073 -6.145 -2.122 1.00 72.12 93 GLU A O 1
ATOM 749 N N . GLN A 1 94 ? 16.623 -7.107 -3.552 1.00 66.00 94 GLN A N 1
ATOM 750 C CA . GLN A 1 94 ? 17.463 -8.277 -3.754 1.00 66.00 94 GLN A CA 1
ATOM 751 C C . GLN A 1 94 ? 18.581 -7.953 -4.739 1.00 66.00 94 GLN A C 1
ATOM 753 O O . GLN A 1 94 ? 18.351 -7.425 -5.829 1.00 66.00 94 GLN A O 1
ATOM 758 N N . SER A 1 95 ? 19.805 -8.321 -4.368 1.00 60.78 95 SER A N 1
ATOM 759 C CA . SER A 1 95 ? 20.911 -8.342 -5.314 1.00 60.78 95 SER A CA 1
ATOM 760 C C . SER A 1 95 ? 20.654 -9.432 -6.363 1.00 60.78 95 SER A C 1
ATOM 762 O O . SER A 1 95 ? 20.007 -10.443 -6.092 1.00 60.78 95 SER A O 1
ATOM 764 N N . ILE A 1 96 ? 21.191 -9.263 -7.575 1.00 57.47 96 ILE A N 1
ATOM 765 C CA . ILE A 1 96 ? 21.103 -10.280 -8.640 1.00 57.47 96 ILE A CA 1
ATOM 766 C C . ILE A 1 96 ? 21.722 -11.624 -8.204 1.00 57.47 96 ILE A C 1
ATOM 768 O O . ILE A 1 96 ? 21.368 -12.671 -8.741 1.00 57.47 96 ILE A O 1
ATOM 772 N N . ILE A 1 97 ? 22.623 -11.580 -7.221 1.00 56.59 97 ILE A N 1
ATOM 773 C CA . ILE A 1 97 ? 23.463 -12.688 -6.771 1.00 56.59 97 ILE A CA 1
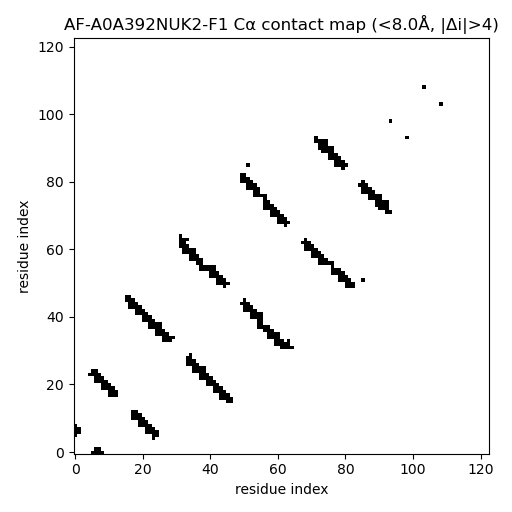ATOM 774 C C . ILE A 1 97 ? 22.763 -13.514 -5.676 1.00 56.59 97 ILE A C 1
ATOM 776 O O . ILE A 1 97 ? 22.929 -14.728 -5.645 1.00 56.59 97 ILE A O 1
ATOM 780 N N . ASP A 1 98 ? 21.906 -12.901 -4.852 1.00 54.69 98 ASP A N 1
ATOM 781 C CA . ASP A 1 98 ? 21.227 -13.557 -3.717 1.00 54.69 98 ASP A CA 1
ATOM 782 C C . ASP A 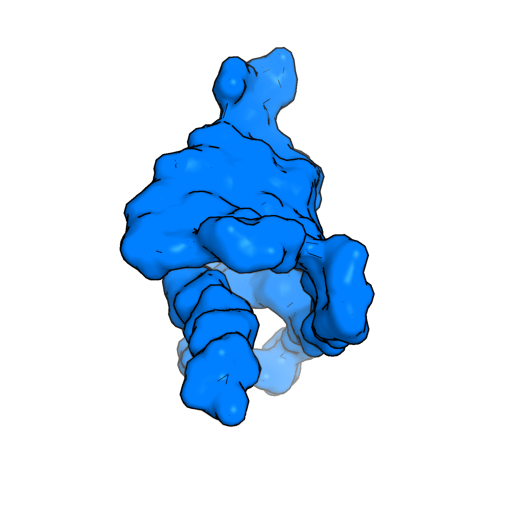1 98 ? 19.805 -14.055 -4.047 1.00 54.69 98 ASP A C 1
ATOM 784 O O . ASP A 1 98 ? 18.973 -14.258 -3.159 1.00 54.69 98 ASP A O 1
ATOM 788 N N . ARG A 1 99 ? 19.494 -14.230 -5.338 1.00 59.25 99 ARG A N 1
ATOM 789 C CA . ARG A 1 99 ? 18.133 -14.519 -5.811 1.00 59.25 99 ARG A CA 1
ATOM 790 C C . ARG A 1 99 ? 17.647 -15.895 -5.359 1.00 59.25 99 ARG A C 1
ATOM 792 O O . ARG A 1 99 ? 18.065 -16.920 -5.897 1.00 59.25 99 ARG A O 1
ATOM 799 N N . ASN A 1 100 ? 16.685 -15.916 -4.437 1.00 53.16 100 ASN A N 1
ATOM 800 C CA . ASN A 1 100 ? 15.949 -17.127 -4.076 1.00 53.16 100 ASN A CA 1
ATOM 801 C C . ASN A 1 100 ? 14.662 -17.249 -4.928 1.00 53.16 100 ASN A C 1
ATOM 803 O O . ASN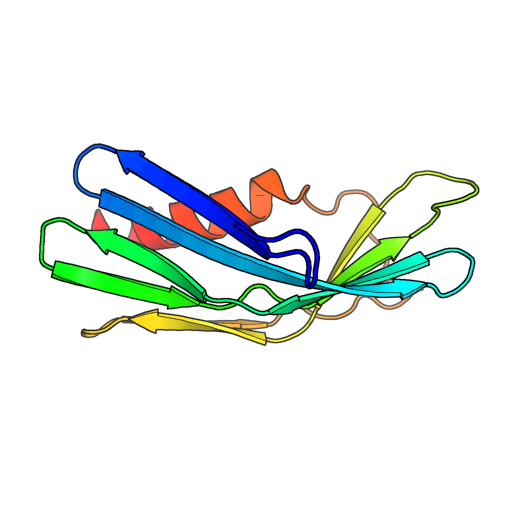 A 1 100 ? 13.761 -16.421 -4.785 1.00 53.16 100 ASN A O 1
ATOM 807 N N . PRO A 1 101 ? 14.516 -18.290 -5.772 1.00 48.25 101 PRO A N 1
ATOM 808 C CA . PRO A 1 101 ? 13.359 -18.473 -6.657 1.00 48.25 101 PRO A CA 1
ATOM 809 C C . PRO A 1 101 ? 12.032 -18.800 -5.941 1.00 48.25 101 PRO A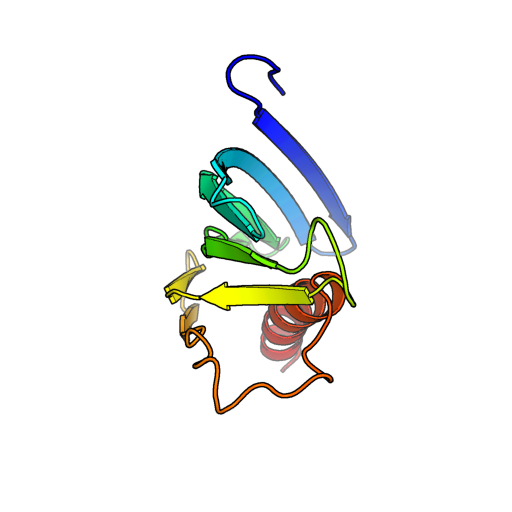 C 1
ATOM 811 O O . PRO A 1 101 ? 11.000 -18.912 -6.610 1.00 48.25 101 PRO A O 1
ATOM 814 N N . HIS A 1 102 ? 12.035 -18.964 -4.613 1.00 46.84 102 HIS A N 1
ATOM 815 C CA . HIS A 1 102 ? 10.853 -19.285 -3.803 1.00 46.84 102 HIS A CA 1
ATOM 816 C C . HIS A 1 102 ? 10.132 -18.066 -3.212 1.00 46.84 102 HIS A C 1
ATOM 818 O O . HIS A 1 102 ? 9.264 -18.238 -2.356 1.00 46.84 102 HIS A O 1
ATOM 824 N N . GLN A 1 103 ? 10.473 -16.839 -3.614 1.00 51.34 103 GLN A N 1
ATOM 825 C CA . GLN A 1 103 ? 9.934 -15.675 -2.923 1.00 51.34 103 GLN A CA 1
ATOM 826 C C . GLN A 1 103 ? 8.441 -15.427 -3.216 1.00 51.34 103 GLN A C 1
ATOM 828 O O . GLN A 1 103 ? 8.010 -15.162 -4.335 1.00 51.34 103 GLN A O 1
ATOM 833 N N . THR A 1 104 ? 7.688 -15.582 -2.131 1.00 45.09 104 THR A N 1
ATOM 834 C CA . THR A 1 104 ? 6.310 -15.228 -1.793 1.00 45.09 104 THR A CA 1
ATOM 835 C C . THR A 1 104 ? 5.566 -14.323 -2.785 1.00 45.09 104 THR A C 1
ATOM 837 O O . THR A 1 104 ? 5.859 -13.142 -2.926 1.00 45.09 104 THR A O 1
ATOM 840 N N . SER A 1 105 ? 4.529 -14.893 -3.410 1.00 44.03 105 SER A N 1
ATOM 841 C CA . SER A 1 105 ? 3.529 -14.201 -4.237 1.00 44.03 105 SER A CA 1
ATOM 842 C C . SER A 1 105 ? 2.852 -13.042 -3.486 1.00 44.03 105 SER A C 1
ATOM 844 O O . SER A 1 105 ? 2.586 -13.155 -2.291 1.00 44.03 105 SER A O 1
ATOM 846 N N . TYR A 1 106 ? 2.505 -11.964 -4.201 1.00 45.34 106 TYR A N 1
ATOM 847 C CA . TYR A 1 106 ? 1.857 -10.733 -3.704 1.00 45.34 106 TYR A CA 1
ATOM 848 C C . TYR A 1 106 ? 0.658 -10.991 -2.773 1.00 45.34 106 TYR A C 1
ATOM 850 O O . TYR A 1 106 ? 0.466 -10.286 -1.782 1.00 45.34 106 TYR A O 1
ATOM 858 N N . ALA A 1 107 ? -0.124 -12.039 -3.060 1.00 40.62 107 ALA A N 1
ATOM 859 C CA . ALA A 1 107 ? -1.249 -12.453 -2.224 1.00 40.62 107 ALA A CA 1
ATOM 860 C C . ALA A 1 107 ? -0.793 -12.804 -0.803 1.00 40.62 107 ALA A C 1
ATOM 862 O O . ALA A 1 107 ? -1.431 -12.432 0.169 1.00 40.62 107 ALA A O 1
ATOM 863 N N . HIS A 1 108 ? 0.354 -13.456 -0.677 1.00 44.47 108 HIS A N 1
ATOM 864 C CA . HIS A 1 108 ? 0.850 -14.000 0.571 1.00 44.47 108 HIS A CA 1
ATOM 865 C C . HIS A 1 108 ? 1.538 -12.926 1.434 1.00 44.47 108 HIS A C 1
ATOM 867 O O . HIS A 1 108 ? 1.478 -13.009 2.651 1.00 44.47 108 HIS A O 1
ATOM 873 N N . THR A 1 109 ? 2.101 -11.857 0.853 1.00 47.47 109 THR A N 1
ATOM 874 C CA . THR A 1 109 ? 2.597 -10.694 1.624 1.00 47.47 109 THR A CA 1
ATOM 875 C C . THR A 1 109 ? 1.463 -9.797 2.121 1.00 47.47 109 THR A C 1
ATOM 877 O O . THR A 1 109 ? 1.518 -9.334 3.259 1.00 47.47 109 THR A O 1
ATOM 880 N N . LEU A 1 110 ? 0.421 -9.576 1.308 1.00 49.75 110 LEU A N 1
ATOM 881 C CA . LEU A 1 110 ? -0.774 -8.850 1.754 1.00 49.75 110 LEU A CA 1
ATOM 882 C C . LEU A 1 110 ? -1.504 -9.633 2.854 1.00 49.75 110 LEU A C 1
ATOM 884 O O . LEU A 1 110 ? -1.870 -9.048 3.870 1.00 49.75 110 LEU A O 1
ATOM 888 N N . TYR A 1 111 ? -1.630 -10.956 2.679 1.00 51.25 111 TYR A N 1
ATOM 889 C CA . TYR A 1 111 ? -2.113 -11.859 3.722 1.00 51.25 111 TYR A CA 1
ATOM 890 C C . TYR A 1 111 ? -1.242 -11.767 4.969 1.00 51.25 111 TYR A C 1
ATOM 892 O O . TYR A 1 111 ? -1.789 -11.544 6.028 1.00 51.25 111 TYR A O 1
ATOM 900 N N . LEU A 1 112 ? 0.087 -11.858 4.873 1.00 50.25 112 LEU A N 1
ATOM 901 C CA . LEU A 1 112 ? 0.960 -11.803 6.050 1.00 50.25 112 LEU A CA 1
ATOM 902 C C . LEU A 1 112 ? 0.874 -10.469 6.804 1.00 50.25 112 LEU A C 1
ATOM 904 O O . LEU A 1 112 ? 0.868 -10.496 8.027 1.00 50.25 112 LEU A O 1
ATOM 908 N N . CYS A 1 113 ? 0.790 -9.320 6.122 1.00 49.00 113 CYS A N 1
ATOM 909 C CA . CYS A 1 113 ? 0.604 -8.029 6.800 1.00 49.00 113 CYS A CA 1
ATOM 910 C C . CYS A 1 113 ? -0.745 -7.954 7.520 1.00 49.00 113 CYS A C 1
ATOM 912 O O . CYS A 1 113 ? -0.791 -7.544 8.676 1.00 49.00 113 CYS A O 1
ATOM 914 N N . LEU A 1 114 ? -1.826 -8.369 6.853 1.00 53.06 114 LEU A N 1
ATOM 915 C CA . LEU A 1 114 ? -3.151 -8.400 7.465 1.00 53.06 114 LEU A CA 1
ATOM 916 C C . LEU A 1 114 ? -3.170 -9.393 8.635 1.00 53.06 114 LEU A C 1
ATOM 918 O O . LEU A 1 114 ? -3.542 -9.018 9.736 1.00 53.06 114 LEU A O 1
ATOM 922 N N . ASP A 1 115 ? -2.703 -10.623 8.435 1.00 49.25 115 ASP A N 1
ATOM 923 C CA . ASP A 1 115 ? -2.689 -11.702 9.430 1.00 49.25 115 ASP A CA 1
ATOM 924 C C . ASP A 1 115 ? -1.805 -11.355 10.641 1.00 49.25 115 ASP A C 1
ATOM 926 O O . ASP A 1 115 ? -2.165 -11.662 11.774 1.00 49.25 115 ASP A O 1
ATOM 930 N N . TYR A 1 116 ? -0.688 -10.639 10.448 1.00 44.69 116 TYR A N 1
ATOM 931 C CA . TYR A 1 116 ? 0.133 -10.139 11.557 1.00 44.69 116 TYR A CA 1
ATOM 932 C C . TYR A 1 116 ? -0.625 -9.089 12.385 1.00 44.69 116 TYR A C 1
ATOM 934 O O . TYR A 1 116 ? -0.725 -9.239 13.602 1.00 44.69 116 TYR A O 1
ATOM 942 N N . SER A 1 117 ? -1.253 -8.097 11.739 1.00 44.81 117 SER A N 1
ATOM 943 C CA . SER A 1 117 ? -2.122 -7.122 12.420 1.00 44.81 117 SER A CA 1
ATOM 944 C C . SER A 1 117 ? -3.335 -7.783 13.101 1.00 44.81 117 SER A C 1
ATOM 946 O O . SER A 1 117 ? -3.693 -7.411 14.215 1.00 44.81 117 SER A O 1
ATOM 948 N N . PHE A 1 118 ? -3.932 -8.814 12.490 1.00 49.84 118 PHE A N 1
ATOM 949 C CA . PHE A 1 118 ? -5.040 -9.596 13.060 1.00 49.84 118 PHE A CA 1
ATOM 950 C C . PHE A 1 118 ? -4.614 -10.484 14.239 1.00 49.84 118 PHE A C 1
ATOM 952 O O . PHE A 1 118 ? -5.435 -10.799 15.104 1.00 49.84 118 PHE A O 1
ATOM 959 N N . ARG A 1 119 ? -3.357 -10.942 14.271 1.00 49.38 119 ARG A N 1
ATOM 960 C CA . ARG A 1 119 ? -2.839 -11.832 15.319 1.00 49.38 119 ARG A CA 1
ATOM 961 C C . ARG A 1 119 ? -2.405 -11.075 16.570 1.00 49.38 119 ARG A C 1
ATOM 963 O O . ARG A 1 119 ? -2.539 -11.637 17.654 1.00 49.38 119 ARG A O 1
ATOM 970 N N . GLU A 1 120 ? -1.931 -9.838 16.433 1.00 50.03 120 GLU A N 1
ATOM 971 C CA . GLU A 1 120 ? -1.598 -8.969 17.571 1.00 50.03 120 GLU A CA 1
ATOM 972 C C . GLU A 1 120 ? -2.863 -8.613 18.381 1.00 50.03 120 GLU A C 1
ATOM 974 O O . GLU A 1 120 ? -2.846 -8.724 19.599 1.00 50.03 120 GLU A O 1
ATOM 979 N N . LYS A 1 121 ? -3.995 -8.325 17.716 1.00 46.22 121 LYS A N 1
ATOM 980 C CA . LYS A 1 121 ? -5.283 -7.989 18.365 1.00 46.22 121 LYS A CA 1
ATOM 981 C C . LYS A 1 121 ? -6.022 -9.142 19.056 1.00 46.22 121 LYS A C 1
ATOM 983 O O . LYS A 1 121 ? -6.981 -8.904 19.782 1.00 46.22 121 LYS A O 1
ATOM 988 N N . ARG A 1 122 ? -5.658 -10.400 18.781 1.00 44.47 122 ARG A N 1
ATOM 989 C CA . ARG A 1 122 ? -6.301 -11.587 19.387 1.00 44.47 122 ARG A CA 1
ATOM 990 C C . ARG A 1 122 ? -5.585 -12.102 20.641 1.00 44.47 122 ARG A C 1
ATOM 992 O O . ARG A 1 122 ? -5.937 -13.179 21.125 1.00 44.47 122 ARG A O 1
ATOM 999 N N . LYS A 1 123 ? -4.580 -11.382 21.135 1.00 39.88 123 LYS A N 1
ATOM 1000 C CA . LYS A 1 123 ? -3.924 -11.634 22.422 1.00 39.88 123 LYS A CA 1
ATOM 1001 C C . LYS A 1 123 ? -4.323 -10.565 23.422 1.00 39.88 123 LYS A C 1
ATOM 1003 O O . LYS A 1 123 ? -4.398 -10.935 24.611 1.00 39.88 123 LYS A O 1
#

Foldseek 3Di:
DDVVQDKDKDWDDDVFKIKIKMWGWDWDDDPFKIKTDIDMKIWMAGPVGKIKIKDAFIKMWGRPPHDDIDMAGADWIWIDIPDDDIDIDGGDDDDPVRDDPPDDDPVVVVVVVVVVVVVVVVD

pLDDT: mean 80.34, std 18.02, range [39.88, 96.12]

Solvent-accessible surface area (backbone atoms only — not comparable to full-atom values): 7066 Å² total; per-residue (Å²): 116,43,78,87,68,49,29,50,64,52,74,51,76,56,94,63,36,39,38,38,34,43,38,30,72,48,74,50,79,69,90,45,32,37,40,37,45,54,46,48,48,40,39,43,38,35,79,87,71,50,37,38,36,33,43,67,50,38,35,39,39,36,33,77,82,63,72,77,68,50,72,50,55,29,48,69,32,52,40,46,37,80,68,93,55,67,50,77,48,76,39,66,71,78,54,91,86,74,69,64,95,80,71,75,56,72,69,55,53,55,45,47,56,50,50,50,60,57,53,62,75,75,111

Mean predicted aligned error: 8.25 Å

Nearest PDB structures (foldseek):
  5zm8-assembly1_A  TM=8.932E-01  e=1.462E-07  Homo sapiens
  7cyz-assembly1_A  TM=9.005E-01  e=2.578E-07  Homo sapiens
  7dej-assembly2_B  TM=8.894E-01  e=3.698E-07  Homo sapiens
  7cyz-assembly2_B  TM=8.979E-01  e=6.194E-07  Homo sapiens
  4inq-assembly1_A  TM=8.551E-01  e=7.750E-06  Saccharomyces cerevisiae S288C

Radius of gyration: 16.21 Å; Cα contacts (8 Å, |Δi|>4): 213; chains: 1; bounding box: 40×29×45 Å

InterPro domains:
  IPR000648 Oxysterol-binding protein [PF01237] (1-102)
  IPR000648 Oxysterol-binding protein [PTHR10972] (1-103)
  IPR037239 Oxysterol-binding protein superfamily [SSF144000] (1-103)